Protein AF-A0A1W9P5F6-F1 (afdb_monomer)

Secondary structure (DSSP, 8-state):
------------PBPPPHHHHHHHHHT--HHHHHHHHHHHH-SSSSEEHHHHHHHHHHHHHH-GGG---SPP-HHHHHHHHHHHHHHHHTTTBPPSEEEEEETTTTEEEEEE-HHHHHHHHHHHHHTT---GGG--

Radius of gyration: 15.66 Å; Cα contacts (8 Å, |Δi|>4): 141; chains: 1; bounding box: 56×32×33 Å

Sequence (136 aa):
MKKRRKKVAEGEEEPWTKVELLSYLKDAIPYQRILLAALAQVGKEPATSKQVIFLMNEIAKRRPSEGIDKKITGRQIAGARGGLKLRRKQLNKEDIIESSWSSNERDYIYKIKDDYKQIVIDWVKGEKLWIKEEIG

Mean predicted aligned error: 5.56 Å

pLDDT: mean 91.36, std 14.66, range [37.72, 98.56]

Structure (mmCIF, N/CA/C/O backbone):
data_AF-A0A1W9P5F6-F1
#
_entry.id   AF-A0A1W9P5F6-F1
#
loop_
_atom_site.group_PDB
_atom_site.id
_atom_site.type_symbol
_atom_site.label_atom_id
_atom_site.label_alt_id
_atom_site.label_comp_id
_atom_site.label_asym_id
_atom_site.label_entity_id
_atom_site.label_seq_id
_atom_site.pdbx_PDB_ins_code
_atom_site.Cartn_x
_atom_site.Cartn_y
_atom_site.Cartn_z
_atom_site.occupancy
_atom_site.B_iso_or_equiv
_atom_site.auth_seq_id
_atom_site.auth_comp_id
_atom_site.auth_asym_id
_atom_site.auth_atom_id
_atom_site.pdbx_PDB_model_num
ATOM 1 N N . MET A 1 1 ? 37.517 -6.277 10.331 1.00 37.72 1 MET A N 1
ATOM 2 C CA . MET A 1 1 ? 37.133 -6.866 9.027 1.00 37.72 1 MET A CA 1
ATOM 3 C C . MET A 1 1 ? 35.798 -6.255 8.575 1.00 37.72 1 MET A C 1
ATOM 5 O O . MET A 1 1 ? 34.751 -6.632 9.082 1.00 37.72 1 MET A O 1
ATOM 9 N N . LYS A 1 2 ? 35.815 -5.222 7.718 1.00 38.62 2 LYS A N 1
ATOM 10 C CA . LYS A 1 2 ? 34.593 -4.546 7.233 1.00 38.62 2 LYS A CA 1
ATOM 11 C C . LYS A 1 2 ? 34.005 -5.360 6.072 1.00 38.62 2 LYS A C 1
ATOM 13 O O . LYS A 1 2 ? 34.621 -5.425 5.012 1.00 38.62 2 LYS A O 1
ATOM 18 N N . LYS A 1 3 ? 32.828 -5.977 6.248 1.00 42.84 3 LYS A N 1
ATOM 19 C CA . LYS A 1 3 ? 32.069 -6.589 5.139 1.00 42.84 3 LYS A CA 1
ATOM 20 C C . LYS A 1 3 ? 31.654 -5.482 4.160 1.00 42.84 3 LYS A C 1
ATOM 22 O O . LYS A 1 3 ? 30.666 -4.787 4.384 1.00 42.84 3 LYS A O 1
ATOM 27 N N . ARG A 1 4 ? 32.415 -5.312 3.074 1.00 43.84 4 ARG A N 1
ATOM 28 C CA . ARG A 1 4 ? 31.975 -4.569 1.887 1.00 43.84 4 ARG A CA 1
ATOM 29 C C . ARG A 1 4 ? 30.747 -5.289 1.328 1.00 43.84 4 ARG A C 1
ATOM 31 O O . ARG A 1 4 ? 30.864 -6.388 0.793 1.00 43.84 4 ARG A O 1
ATOM 38 N N . ARG A 1 5 ? 29.563 -4.687 1.472 1.00 41.69 5 ARG A N 1
ATOM 39 C CA . ARG A 1 5 ? 28.388 -5.079 0.687 1.00 41.69 5 ARG A CA 1
ATOM 40 C C . ARG A 1 5 ? 28.738 -4.825 -0.780 1.00 41.69 5 ARG A C 1
ATOM 42 O O . ARG A 1 5 ? 28.952 -3.676 -1.157 1.00 41.69 5 ARG A O 1
ATOM 49 N N . LYS A 1 6 ? 28.845 -5.888 -1.584 1.00 40.66 6 LYS A N 1
ATOM 50 C CA . LYS A 1 6 ? 28.846 -5.775 -3.047 1.00 40.66 6 LYS A CA 1
ATOM 51 C C . LYS A 1 6 ? 27.566 -5.024 -3.427 1.00 40.66 6 LYS A C 1
ATOM 53 O O . LYS A 1 6 ? 26.476 -5.536 -3.188 1.00 40.66 6 LYS A O 1
ATOM 58 N N . LYS A 1 7 ? 27.701 -3.808 -3.968 1.00 42.62 7 LYS A N 1
ATOM 59 C CA . LYS A 1 7 ? 26.664 -3.225 -4.823 1.00 42.62 7 LYS A CA 1
ATOM 60 C C . LYS A 1 7 ? 26.552 -4.183 -6.004 1.00 42.62 7 LYS A C 1
ATOM 62 O O . LYS A 1 7 ? 27.468 -4.255 -6.818 1.00 42.62 7 LYS A O 1
ATOM 67 N N . VAL A 1 8 ? 25.501 -4.996 -6.018 1.00 46.78 8 VAL A N 1
ATOM 68 C CA . VAL A 1 8 ? 25.052 -5.624 -7.259 1.00 46.78 8 VAL A CA 1
ATOM 69 C C . VAL A 1 8 ? 24.702 -4.449 -8.163 1.00 46.78 8 VAL A C 1
ATOM 71 O O . VAL A 1 8 ? 23.997 -3.547 -7.714 1.00 46.78 8 VAL A O 1
ATOM 74 N N . ALA A 1 9 ? 25.302 -4.391 -9.349 1.00 43.44 9 ALA A N 1
ATOM 75 C CA . ALA A 1 9 ? 24.927 -3.409 -10.351 1.00 43.44 9 ALA A CA 1
ATOM 76 C C . ALA A 1 9 ? 23.429 -3.604 -10.619 1.00 43.44 9 ALA A C 1
ATOM 78 O O . ALA A 1 9 ? 23.028 -4.654 -11.115 1.00 43.44 9 ALA A O 1
ATOM 79 N N . GLU A 1 10 ? 22.613 -2.656 -10.159 1.00 51.50 10 GLU A N 1
ATOM 80 C CA . GLU A 1 10 ? 21.198 -2.584 -10.501 1.00 51.50 10 GLU A CA 1
ATOM 81 C C . GLU A 1 10 ? 21.167 -2.313 -12.007 1.00 51.50 10 GLU A C 1
ATOM 83 O O . GLU A 1 10 ? 21.487 -1.210 -12.444 1.00 51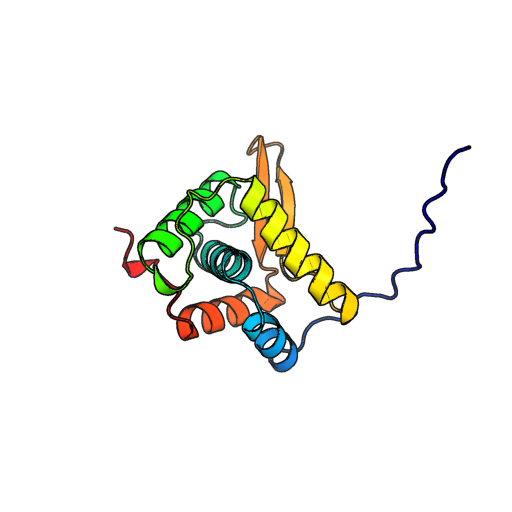.50 10 GLU A O 1
ATOM 88 N N . GLY A 1 11 ? 20.873 -3.344 -12.806 1.00 58.00 11 GLY A N 1
ATOM 89 C CA . GLY A 1 11 ? 20.261 -3.093 -14.106 1.00 58.00 11 GLY A CA 1
ATOM 90 C C . GLY A 1 11 ? 19.013 -2.249 -13.864 1.00 58.00 11 GLY A C 1
ATOM 91 O O . GLY A 1 11 ? 18.385 -2.393 -12.811 1.00 58.00 11 GLY A O 1
ATOM 92 N N . GLU A 1 12 ? 18.712 -1.322 -14.770 1.00 78.31 12 GLU A N 1
ATOM 93 C CA . GLU A 1 12 ? 17.538 -0.459 -14.646 1.00 78.31 12 GLU A CA 1
ATOM 94 C C . GLU A 1 12 ? 16.306 -1.343 -14.397 1.00 78.31 12 GLU A C 1
ATOM 96 O O . GLU A 1 12 ? 15.993 -2.222 -15.200 1.00 78.31 12 GLU A O 1
ATOM 101 N N . GLU A 1 13 ? 15.689 -1.200 -13.216 1.00 88.88 13 GLU A N 1
ATOM 102 C CA . GLU A 1 13 ? 14.490 -1.962 -12.862 1.00 88.88 13 GLU A CA 1
ATOM 103 C C . GLU A 1 13 ? 13.417 -1.661 -13.918 1.00 88.88 13 GLU A C 1
ATOM 105 O O . GLU A 1 13 ? 13.178 -0.499 -14.246 1.00 88.88 13 GLU A O 1
ATOM 110 N N . GLU A 1 14 ? 12.770 -2.689 -14.460 1.00 94.38 14 GLU A N 1
ATOM 111 C CA . GLU A 1 14 ? 11.822 -2.493 -15.554 1.00 94.38 14 GLU A CA 1
ATOM 112 C C . GLU A 1 14 ? 10.475 -1.955 -15.046 1.00 94.38 14 GLU A C 1
ATOM 114 O O . GLU A 1 14 ? 9.998 -2.381 -13.980 1.00 94.38 14 GLU A O 1
ATOM 119 N N . PRO A 1 15 ? 9.805 -1.078 -15.818 1.00 96.75 15 PRO A N 1
ATOM 120 C CA . PRO A 1 15 ? 8.445 -0.665 -15.516 1.00 96.75 15 PRO A CA 1
ATOM 121 C C . PRO A 1 15 ? 7.472 -1.842 -15.645 1.00 96.75 15 PRO A C 1
ATOM 123 O O . PRO A 1 15 ? 7.712 -2.842 -16.336 1.00 96.75 15 PRO A O 1
ATOM 126 N N . TRP A 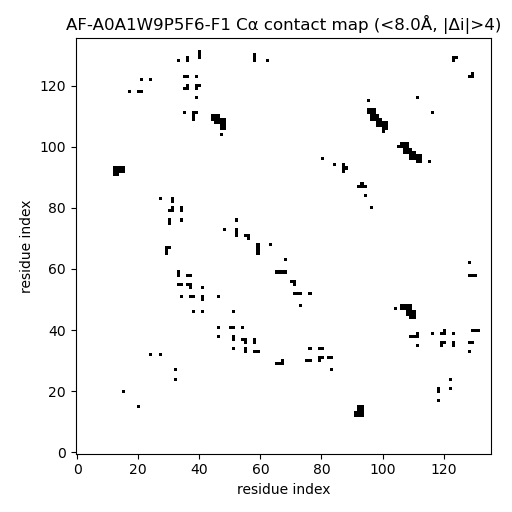1 16 ? 6.336 -1.715 -14.969 1.00 97.88 16 TRP A N 1
ATOM 127 C CA . TRP A 1 16 ? 5.266 -2.694 -15.058 1.00 97.88 16 TRP A CA 1
ATOM 128 C C . TRP A 1 16 ? 4.358 -2.408 -16.248 1.00 97.88 16 TRP A C 1
ATOM 130 O O . TRP A 1 16 ? 3.837 -1.303 -16.396 1.00 97.88 16 TRP A O 1
ATOM 140 N N . THR A 1 17 ? 4.041 -3.436 -17.032 1.00 97.81 17 THR A N 1
ATOM 141 C CA . THR A 1 17 ? 2.820 -3.402 -17.842 1.00 97.81 17 THR A CA 1
ATOM 142 C C . THR A 1 17 ? 1.591 -3.592 -16.948 1.00 97.81 17 THR A C 1
ATOM 144 O O . THR A 1 17 ? 1.662 -4.164 -15.856 1.00 97.81 17 THR A O 1
ATOM 147 N N . LYS A 1 18 ? 0.413 -3.175 -17.431 1.00 97.69 18 LYS A N 1
ATOM 148 C CA . LYS A 1 18 ? -0.851 -3.369 -16.701 1.00 97.69 18 LYS A CA 1
ATOM 149 C C . LYS A 1 18 ? -1.114 -4.840 -16.358 1.00 97.69 18 LYS A C 1
ATOM 151 O O . LYS A 1 18 ? -1.568 -5.132 -15.256 1.00 97.69 18 LYS A O 1
ATOM 156 N N . VAL A 1 19 ? -0.833 -5.757 -17.285 1.00 97.94 19 VAL A N 1
ATOM 157 C CA . VAL A 1 19 ? -1.081 -7.197 -17.101 1.00 97.94 19 VAL A CA 1
ATOM 158 C C . VAL A 1 19 ? -0.153 -7.781 -16.036 1.00 97.94 19 VAL A C 1
ATOM 160 O O . VAL A 1 19 ? -0.625 -8.464 -15.128 1.00 97.94 19 VAL A O 1
ATOM 163 N N . GLU A 1 20 ? 1.143 -7.467 -16.099 1.00 98.00 20 GLU A N 1
ATOM 164 C CA . GLU A 1 20 ? 2.115 -7.918 -15.097 1.00 98.00 20 GLU A CA 1
ATOM 165 C C . GLU A 1 20 ? 1.781 -7.367 -13.710 1.00 98.00 20 GLU A C 1
ATOM 167 O O . GLU A 1 20 ? 1.802 -8.117 -12.733 1.00 98.00 20 GLU A O 1
ATOM 172 N N . LEU A 1 21 ? 1.426 -6.079 -13.621 1.00 98.31 21 LEU A N 1
ATOM 173 C CA . LEU A 1 21 ? 1.077 -5.455 -12.349 1.00 98.31 21 LEU A CA 1
ATOM 174 C C . LEU A 1 21 ? -0.154 -6.118 -11.729 1.00 98.31 21 LEU A C 1
ATOM 176 O O . LEU A 1 21 ? -0.129 -6.469 -10.554 1.00 98.31 21 LEU A O 1
ATOM 180 N N . LEU A 1 22 ? -1.215 -6.344 -12.507 1.00 98.25 22 LEU A N 1
ATOM 181 C CA . LEU A 1 22 ? -2.414 -7.023 -12.008 1.00 98.25 22 LEU A CA 1
ATOM 182 C C . LEU A 1 22 ? -2.109 -8.447 -11.527 1.00 98.25 22 LEU A C 1
ATOM 184 O O . LEU A 1 22 ? -2.584 -8.842 -10.461 1.00 98.25 22 LEU A O 1
ATOM 188 N N . SER A 1 23 ? -1.278 -9.195 -12.262 1.00 97.38 23 SER A N 1
ATOM 189 C CA . SER A 1 23 ? -0.828 -10.521 -11.824 1.00 97.38 23 SER A CA 1
ATOM 190 C C . SER A 1 23 ? -0.059 -10.442 -10.503 1.00 97.38 23 SER A C 1
ATOM 192 O O . SER A 1 23 ? -0.312 -11.217 -9.587 1.00 97.38 23 SER A O 1
ATOM 194 N N . TYR A 1 24 ? 0.841 -9.470 -10.368 1.00 97.81 24 TYR A N 1
ATOM 195 C CA . TYR A 1 24 ? 1.627 -9.263 -9.156 1.00 97.81 24 TYR A CA 1
ATOM 196 C C . TYR A 1 24 ? 0.778 -8.862 -7.936 1.00 97.81 24 TYR A C 1
ATOM 198 O O . TYR A 1 24 ? 1.045 -9.313 -6.815 1.00 97.81 24 TYR A O 1
ATOM 206 N N . LEU A 1 25 ? -0.247 -8.030 -8.142 1.00 98.00 25 LEU A N 1
ATOM 207 C CA . LEU A 1 25 ? -1.173 -7.589 -7.096 1.00 98.00 25 LEU A CA 1
ATOM 208 C C . LEU A 1 25 ? -2.066 -8.733 -6.596 1.00 98.00 25 LEU A C 1
ATOM 210 O O . LEU A 1 25 ? -2.322 -8.816 -5.396 1.00 98.00 25 LEU A O 1
ATOM 214 N N . LYS A 1 26 ? -2.480 -9.649 -7.482 1.00 96.31 26 LYS A N 1
ATOM 215 C CA . LYS A 1 26 ? -3.289 -10.828 -7.126 1.00 96.31 26 LYS A CA 1
ATOM 216 C C . LYS A 1 26 ? -2.627 -11.699 -6.052 1.00 96.31 26 LYS A C 1
ATOM 218 O O . LYS A 1 26 ? -3.306 -12.192 -5.158 1.00 96.31 26 LYS A O 1
ATOM 223 N N . ASP A 1 27 ? -1.305 -11.817 -6.103 1.00 95.50 27 ASP A N 1
ATOM 224 C CA . ASP A 1 27 ? -0.511 -12.621 -5.166 1.00 95.50 27 ASP A CA 1
ATOM 225 C C . ASP A 1 27 ? -0.118 -11.854 -3.883 1.00 95.50 27 ASP A C 1
ATOM 227 O O . ASP A 1 27 ? 0.729 -12.299 -3.102 1.00 95.50 27 ASP A O 1
ATOM 231 N N . ALA A 1 28 ? -0.671 -10.656 -3.660 1.00 97.12 28 ALA A N 1
ATOM 232 C CA . ALA A 1 28 ? -0.431 -9.896 -2.439 1.00 97.12 28 ALA A CA 1
ATOM 233 C C . ALA A 1 28 ? -1.061 -10.584 -1.217 1.00 97.12 28 ALA A C 1
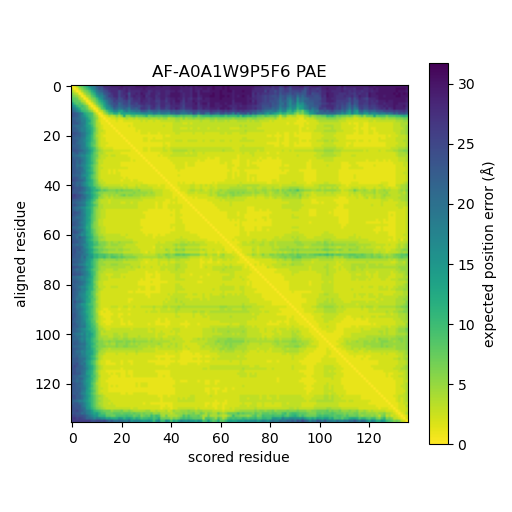ATOM 235 O O . ALA A 1 28 ? -2.226 -10.967 -1.22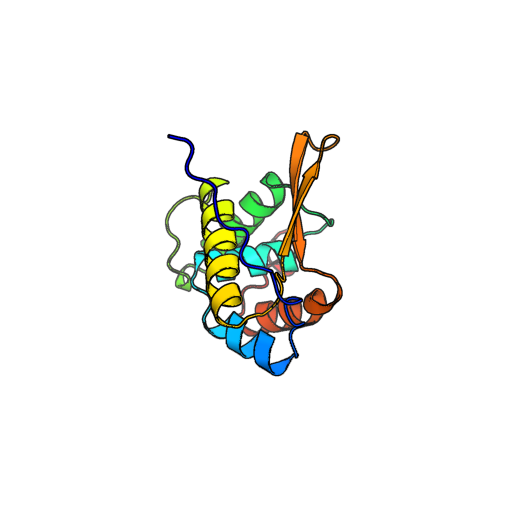5 1.00 97.12 28 ALA A O 1
ATOM 236 N N . ILE A 1 29 ? -0.298 -10.688 -0.125 1.00 96.25 29 ILE A N 1
ATOM 237 C CA . ILE A 1 29 ? -0.792 -11.219 1.159 1.00 96.25 29 ILE A CA 1
ATOM 238 C C . ILE A 1 29 ? -1.612 -10.155 1.918 1.00 96.25 29 ILE A C 1
ATOM 240 O O . ILE A 1 29 ? -1.447 -8.966 1.629 1.00 96.25 29 ILE A O 1
ATOM 244 N N . PRO A 1 30 ? -2.415 -10.508 2.941 1.00 97.44 30 PRO A N 1
ATOM 245 C CA . PRO A 1 30 ? -3.376 -9.583 3.554 1.00 97.44 30 PRO A CA 1
ATOM 246 C C . PRO A 1 30 ? -2.829 -8.210 3.961 1.00 97.44 30 PRO A C 1
ATOM 248 O O . PRO A 1 30 ? -3.360 -7.174 3.571 1.00 97.44 30 PRO A O 1
ATOM 251 N N . TYR A 1 31 ? -1.695 -8.154 4.669 1.00 97.50 31 TYR A N 1
ATOM 252 C CA . TYR A 1 31 ? -1.107 -6.865 5.062 1.00 97.50 31 TYR A CA 1
ATOM 253 C C . TYR A 1 31 ? -0.653 -6.014 3.864 1.00 97.50 31 TYR A C 1
ATOM 255 O O . TYR A 1 31 ? -0.669 -4.788 3.947 1.00 97.50 31 TYR A O 1
ATOM 263 N N . GLN A 1 32 ? -0.255 -6.644 2.753 1.00 98.19 32 GLN A N 1
ATOM 264 C CA . GLN A 1 32 ? 0.099 -5.952 1.510 1.00 98.19 32 GLN A CA 1
ATOM 265 C C . GLN A 1 32 ? -1.152 -5.431 0.805 1.00 98.19 32 GLN A C 1
ATOM 267 O O . GLN A 1 32 ? -1.173 -4.271 0.401 1.00 98.19 32 GLN A O 1
ATOM 272 N N . ARG A 1 33 ? -2.201 -6.259 0.721 1.00 98.31 33 ARG A N 1
ATOM 273 C CA . ARG A 1 33 ? -3.503 -5.894 0.146 1.00 98.31 33 ARG A CA 1
ATOM 274 C C . ARG A 1 33 ? -4.100 -4.687 0.865 1.00 98.31 33 ARG A C 1
ATOM 276 O O . ARG A 1 33 ? -4.416 -3.687 0.227 1.00 98.31 33 ARG A O 1
ATOM 283 N N . ILE A 1 34 ? -4.145 -4.731 2.197 1.00 97.94 34 ILE A N 1
ATOM 284 C CA . ILE A 1 34 ? -4.659 -3.632 3.020 1.00 97.94 34 ILE A CA 1
ATOM 285 C C . ILE A 1 34 ? -3.786 -2.371 2.910 1.00 97.94 34 ILE A C 1
ATOM 287 O O . ILE A 1 34 ? -4.327 -1.268 2.872 1.00 97.94 34 ILE A O 1
ATOM 291 N N . LEU A 1 35 ? -2.455 -2.495 2.822 1.00 98.44 35 LEU A N 1
ATOM 292 C CA . LEU A 1 35 ? -1.576 -1.337 2.601 1.00 98.44 35 LEU A CA 1
ATOM 293 C C . LEU A 1 35 ? -1.873 -0.662 1.253 1.00 98.44 35 LEU A C 1
ATOM 295 O O . LEU A 1 35 ? -2.017 0.558 1.197 1.00 98.44 35 LEU A O 1
ATOM 299 N N . LEU A 1 36 ? -1.976 -1.448 0.179 1.00 98.44 36 LEU A N 1
ATOM 300 C CA . LEU A 1 36 ? -2.286 -0.952 -1.164 1.00 98.44 36 LEU A CA 1
ATOM 301 C C . LEU A 1 36 ? -3.670 -0.297 -1.205 1.00 98.44 36 LEU A C 1
ATOM 303 O O . LEU A 1 36 ? -3.804 0.804 -1.732 1.00 98.44 36 LEU A O 1
ATOM 307 N N . ALA A 1 37 ? -4.671 -0.921 -0.581 1.00 98.12 37 ALA A N 1
ATOM 308 C CA . ALA A 1 37 ? -6.013 -0.365 -0.453 1.00 98.12 37 ALA A CA 1
ATOM 309 C C . ALA A 1 37 ? -6.028 0.952 0.330 1.00 98.12 37 ALA A C 1
ATOM 311 O O . ALA A 1 37 ? -6.621 1.926 -0.130 1.00 98.12 37 ALA A O 1
ATOM 312 N N . ALA A 1 38 ? -5.313 1.027 1.457 1.00 98.00 38 ALA A N 1
ATOM 313 C CA . ALA A 1 38 ? -5.183 2.258 2.228 1.00 98.00 38 ALA A CA 1
ATOM 314 C C . ALA A 1 38 ? -4.578 3.382 1.375 1.00 98.00 38 ALA A C 1
ATOM 316 O O . ALA A 1 38 ? -5.176 4.449 1.267 1.00 98.00 38 ALA A O 1
ATOM 317 N N . LEU A 1 39 ? -3.446 3.133 0.709 1.00 98.19 39 LEU A N 1
ATOM 318 C CA . LEU A 1 39 ? -2.789 4.120 -0.155 1.00 98.19 39 LEU A CA 1
ATOM 319 C C . LEU A 1 39 ? -3.611 4.480 -1.399 1.00 98.19 39 LEU A C 1
ATOM 321 O O . LEU A 1 39 ? -3.486 5.588 -1.911 1.00 98.19 39 LEU A O 1
ATOM 325 N N . ALA A 1 40 ? -4.459 3.587 -1.909 1.00 97.62 40 ALA A N 1
ATOM 326 C CA . ALA A 1 40 ? -5.319 3.880 -3.053 1.00 97.62 40 ALA A CA 1
ATOM 327 C C . ALA A 1 40 ? -6.382 4.940 -2.727 1.00 97.62 40 ALA A C 1
ATOM 329 O O . ALA A 1 40 ? -6.728 5.735 -3.600 1.00 97.62 40 ALA A O 1
ATOM 330 N N . GLN A 1 41 ? -6.850 4.988 -1.476 1.00 95.81 41 GLN A N 1
ATOM 331 C CA . GLN A 1 41 ? -8.032 5.761 -1.081 1.00 95.81 41 GLN A CA 1
ATOM 332 C C . GLN A 1 41 ? -7.757 6.948 -0.136 1.00 95.81 41 GLN A C 1
ATOM 334 O O . GLN A 1 41 ? -8.708 7.590 0.316 1.00 95.81 41 GLN A O 1
ATOM 339 N N . VAL A 1 42 ? -6.490 7.265 0.167 1.00 94.44 42 VAL A N 1
ATOM 340 C CA . VAL A 1 42 ? -6.128 8.450 0.974 1.00 94.44 42 VAL A CA 1
ATOM 341 C C . VAL A 1 42 ? -6.711 9.736 0.382 1.00 94.44 42 VAL A C 1
ATOM 343 O O . VAL A 1 42 ? -6.763 9.921 -0.832 1.00 94.44 42 VAL A O 1
ATOM 346 N N . GLY A 1 43 ? -7.164 10.643 1.252 1.00 88.56 43 GLY A N 1
ATOM 347 C CA . GLY A 1 43 ? -7.735 11.927 0.829 1.00 88.56 43 GLY A CA 1
ATOM 348 C C . GLY A 1 43 ? -6.696 12.943 0.346 1.00 88.56 43 GLY A C 1
ATOM 349 O O . GLY A 1 43 ? -7.030 13.823 -0.439 1.00 88.56 43 GLY A O 1
ATOM 350 N N . LYS A 1 44 ? -5.445 12.816 0.802 1.00 91.94 44 LYS A N 1
ATOM 351 C CA . LYS A 1 44 ? -4.318 13.678 0.433 1.00 91.94 44 LYS A CA 1
ATOM 352 C C . LYS A 1 44 ? -3.084 12.817 0.207 1.00 91.94 44 LYS A C 1
ATOM 354 O O . LYS A 1 44 ? -2.783 11.951 1.028 1.00 91.94 44 LYS A O 1
ATOM 359 N N . GLU A 1 45 ? -2.368 13.104 -0.872 1.00 94.00 45 GLU A N 1
ATOM 360 C CA . GLU A 1 45 ? -1.084 12.488 -1.180 1.00 94.00 45 GLU A CA 1
ATOM 361 C C . GLU A 1 45 ? 0.060 13.509 -1.108 1.00 94.00 45 GLU A C 1
ATOM 363 O O . GLU A 1 45 ? -0.150 14.684 -1.418 1.00 94.00 45 GLU A O 1
ATOM 368 N N . PRO A 1 46 ? 1.273 13.076 -0.726 1.00 96.50 46 PRO A N 1
ATOM 369 C CA . PRO A 1 46 ? 1.586 11.767 -0.151 1.00 96.50 46 PRO A CA 1
ATOM 370 C C . PRO A 1 46 ? 1.012 11.636 1.275 1.00 96.50 46 PRO A C 1
ATOM 372 O O . PRO A 1 46 ? 0.828 12.627 1.980 1.00 96.50 46 PRO A O 1
ATOM 375 N N . ALA A 1 47 ? 0.691 10.415 1.695 1.00 97.31 47 ALA A N 1
ATOM 376 C CA . ALA A 1 47 ? 0.032 10.143 2.970 1.00 97.31 47 ALA A CA 1
ATOM 377 C C . ALA A 1 47 ? 1.036 9.877 4.094 1.00 97.31 47 ALA A C 1
ATOM 379 O O . ALA A 1 47 ? 1.991 9.129 3.912 1.00 97.31 47 ALA A O 1
ATOM 380 N N . THR A 1 48 ? 0.792 10.435 5.276 1.00 97.44 48 THR A N 1
ATOM 381 C CA . THR A 1 48 ? 1.580 10.163 6.493 1.00 97.44 48 THR A CA 1
ATOM 382 C C . THR A 1 48 ? 1.374 8.735 7.004 1.00 97.44 48 THR A C 1
ATOM 384 O O . THR A 1 48 ? 0.321 8.131 6.768 1.00 97.44 48 THR A O 1
ATOM 387 N N . SER A 1 49 ? 2.316 8.207 7.797 1.00 95.88 49 SER A N 1
ATOM 388 C CA . SER A 1 49 ? 2.145 6.909 8.470 1.00 95.88 49 SER A CA 1
ATOM 389 C C . SER A 1 49 ? 0.845 6.865 9.274 1.00 95.88 49 SER A C 1
ATOM 391 O O . SER A 1 49 ? 0.159 5.848 9.270 1.00 95.88 49 SER A O 1
ATOM 393 N N . LYS A 1 50 ? 0.467 7.968 9.934 1.00 95.75 50 LYS A N 1
ATOM 394 C CA . LYS A 1 50 ? -0.782 8.060 10.712 1.00 95.75 50 LYS A CA 1
ATOM 395 C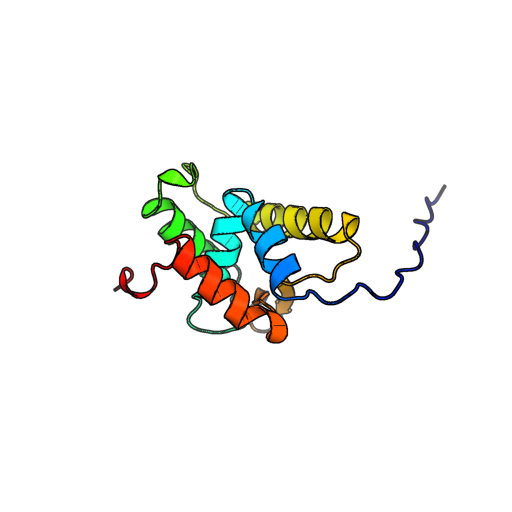 C . LYS A 1 50 ? -2.029 7.835 9.853 1.00 95.75 50 LYS A C 1
ATOM 397 O O . LYS A 1 50 ? -2.885 7.041 10.237 1.00 95.75 50 LYS A O 1
ATOM 402 N N . GLN A 1 51 ? -2.120 8.494 8.697 1.00 96.69 51 GLN A N 1
ATOM 403 C CA . GLN A 1 51 ? -3.248 8.330 7.770 1.00 96.69 51 GLN A CA 1
ATOM 404 C C . GLN A 1 51 ? -3.311 6.906 7.213 1.00 96.69 51 GLN A C 1
ATOM 406 O O . GLN A 1 51 ? -4.387 6.312 7.161 1.00 96.69 51 GLN A O 1
ATOM 411 N N . VAL A 1 52 ? -2.156 6.339 6.851 1.00 97.69 52 VAL A N 1
ATOM 412 C CA . VAL A 1 52 ? -2.073 4.958 6.361 1.00 97.69 52 VAL A CA 1
ATOM 413 C C . VAL A 1 52 ? -2.514 3.978 7.451 1.00 97.69 52 VAL A C 1
ATOM 415 O O . VAL A 1 52 ? -3.378 3.148 7.195 1.00 97.69 52 VAL A O 1
ATOM 418 N N . ILE A 1 53 ? -2.004 4.104 8.682 1.00 97.50 53 ILE A N 1
ATOM 419 C CA . ILE A 1 53 ? -2.399 3.257 9.822 1.00 97.50 53 ILE A CA 1
ATOM 420 C C . ILE A 1 53 ? -3.907 3.335 10.067 1.00 97.50 53 ILE A C 1
ATOM 422 O O . ILE A 1 53 ? -4.538 2.296 10.260 1.00 97.50 53 ILE A O 1
ATOM 426 N N . PHE A 1 54 ? -4.478 4.542 10.079 1.00 96.44 54 PHE A N 1
ATOM 427 C CA . PHE A 1 54 ? -5.914 4.734 10.269 1.00 96.44 54 PHE A CA 1
ATOM 428 C C . PHE A 1 54 ? -6.711 3.953 9.219 1.00 96.44 54 PHE A C 1
ATOM 430 O O . PHE A 1 54 ? -7.489 3.071 9.575 1.00 96.44 54 PHE A O 1
ATOM 437 N N . LEU A 1 55 ? -6.440 4.188 7.932 1.00 97.25 55 LEU A N 1
ATOM 438 C CA . LEU A 1 55 ? -7.165 3.523 6.849 1.00 97.25 55 LEU A CA 1
ATOM 439 C C . LEU A 1 55 ? -6.952 2.010 6.840 1.00 97.25 55 LEU A C 1
ATOM 441 O O . LEU A 1 55 ? -7.912 1.273 6.646 1.00 97.25 55 LEU A O 1
ATOM 445 N N . MET A 1 56 ? -5.731 1.529 7.089 1.00 97.88 56 MET A N 1
ATOM 446 C CA . MET A 1 56 ? -5.467 0.092 7.160 1.00 97.88 56 MET A CA 1
ATOM 447 C C . MET A 1 56 ? -6.314 -0.584 8.251 1.00 97.88 56 MET A C 1
ATOM 449 O O . MET A 1 56 ? -6.866 -1.657 8.016 1.00 97.88 56 MET A O 1
ATOM 453 N N . ASN A 1 57 ? -6.447 0.036 9.431 1.00 97.75 57 ASN A N 1
ATOM 454 C CA . ASN A 1 57 ? -7.293 -0.501 10.503 1.00 97.75 57 ASN A CA 1
ATOM 455 C C . ASN A 1 57 ? -8.789 -0.430 10.147 1.00 97.75 57 ASN A C 1
ATOM 457 O O . ASN A 1 57 ? -9.511 -1.392 10.404 1.00 97.75 57 ASN A O 1
ATOM 461 N N . GLU A 1 58 ? -9.254 0.657 9.524 1.00 97.38 58 GLU A N 1
ATOM 462 C CA . GLU A 1 58 ? -10.658 0.786 9.104 1.00 97.38 58 GLU A CA 1
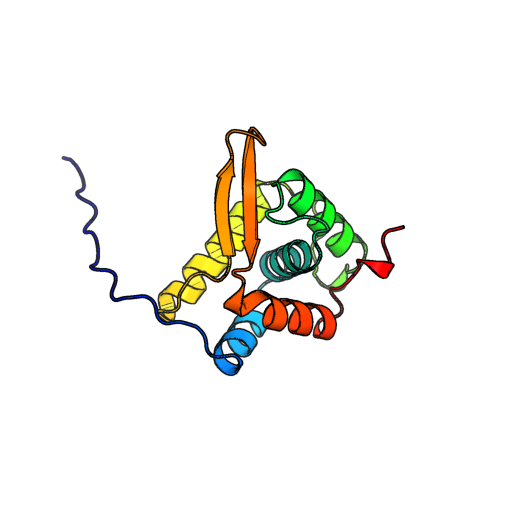ATOM 463 C C . GLU A 1 58 ? -11.044 -0.243 8.029 1.00 97.38 58 GLU A C 1
ATOM 465 O O . GLU A 1 58 ? -12.151 -0.789 8.083 1.00 97.38 58 GLU A O 1
ATOM 470 N N . ILE A 1 59 ? -10.130 -0.548 7.097 1.00 97.19 59 ILE A N 1
ATOM 471 C CA . ILE A 1 59 ? -10.295 -1.619 6.102 1.00 97.19 59 ILE A CA 1
ATOM 472 C C . ILE A 1 59 ? -10.336 -2.974 6.802 1.00 97.19 59 ILE A C 1
ATOM 474 O O . ILE A 1 59 ? -11.290 -3.719 6.599 1.00 97.19 59 ILE A O 1
ATOM 478 N N . ALA A 1 60 ? -9.355 -3.285 7.657 1.00 96.94 60 ALA A N 1
ATOM 479 C CA . ALA A 1 60 ? -9.295 -4.569 8.361 1.00 96.94 60 ALA A CA 1
ATOM 480 C C . ALA A 1 60 ? -10.570 -4.838 9.179 1.00 96.94 60 ALA A C 1
ATOM 482 O O . ALA A 1 60 ? -11.130 -5.930 9.120 1.00 96.94 60 ALA A O 1
ATOM 483 N N . LYS A 1 61 ? -11.090 -3.811 9.866 1.00 95.94 61 LYS A N 1
ATOM 484 C CA . LYS A 1 61 ? -12.343 -3.882 10.631 1.00 95.94 61 LYS A CA 1
ATOM 485 C C . LYS A 1 61 ? -13.555 -4.222 9.757 1.00 95.94 61 LYS A C 1
ATOM 487 O O . LYS A 1 61 ? -14.423 -4.977 10.184 1.00 95.94 61 LYS A O 1
ATOM 492 N N . ARG A 1 62 ? -13.639 -3.648 8.555 1.00 95.81 62 ARG A N 1
ATOM 493 C CA . ARG A 1 62 ? -14.773 -3.831 7.630 1.00 95.81 62 ARG A CA 1
ATOM 494 C C . ARG A 1 62 ? -14.626 -5.043 6.718 1.00 95.81 62 ARG A C 1
ATOM 496 O O . ARG A 1 62 ? -15.611 -5.460 6.115 1.00 95.81 62 ARG A O 1
ATOM 503 N N . ARG A 1 63 ? -13.414 -5.585 6.590 1.00 96.19 63 ARG A N 1
ATOM 504 C CA . ARG A 1 63 ? -13.066 -6.720 5.726 1.00 96.19 63 ARG A CA 1
ATOM 505 C C . ARG A 1 63 ? -12.413 -7.834 6.554 1.00 96.19 63 ARG A C 1
ATOM 507 O O . ARG A 1 63 ? -11.247 -8.157 6.335 1.00 96.19 63 ARG A O 1
ATOM 514 N N . PRO A 1 64 ? -13.159 -8.463 7.486 1.00 94.31 64 PRO A N 1
ATOM 515 C CA . PRO A 1 64 ? -12.623 -9.528 8.339 1.00 94.31 64 PRO A CA 1
ATOM 516 C C . PRO A 1 64 ? -12.130 -10.749 7.544 1.00 94.31 64 PRO A C 1
ATOM 518 O O . PRO A 1 64 ? -11.294 -11.500 8.038 1.00 94.31 64 PRO A O 1
ATOM 521 N N . SER A 1 65 ? -12.584 -10.925 6.297 1.00 93.81 65 SER A N 1
ATOM 522 C CA . SER A 1 65 ? -12.100 -11.957 5.368 1.00 93.81 65 SER A CA 1
ATOM 523 C C . SER A 1 65 ? -10.613 -11.839 5.021 1.00 93.81 65 SER A C 1
ATOM 525 O O . SER A 1 65 ? -10.021 -12.822 4.591 1.00 93.81 65 SER A O 1
ATOM 527 N N . GLU A 1 66 ? -9.990 -10.672 5.222 1.00 94.81 66 GLU A N 1
ATOM 528 C CA . GLU A 1 66 ? -8.536 -10.509 5.085 1.00 94.81 66 GLU A CA 1
ATOM 529 C C . GLU A 1 66 ? -7.764 -11.172 6.247 1.00 94.81 66 GLU A C 1
ATOM 531 O O . GLU A 1 66 ? -6.546 -11.309 6.184 1.00 94.81 66 GLU A O 1
ATOM 536 N N . GLY A 1 67 ? -8.440 -11.601 7.319 1.00 93.94 67 GLY A N 1
ATOM 537 C CA . GLY A 1 67 ? -7.814 -12.357 8.409 1.00 93.94 67 GLY A CA 1
ATOM 538 C C . GLY A 1 67 ? -6.856 -11.537 9.279 1.00 93.94 67 GLY A C 1
ATOM 539 O O . GLY A 1 67 ? -5.962 -12.101 9.907 1.00 93.94 67 GLY A O 1
ATOM 540 N N . ILE A 1 68 ? -7.014 -10.209 9.314 1.00 94.38 68 ILE A N 1
ATOM 541 C CA . ILE A 1 68 ? -6.229 -9.318 10.177 1.00 94.38 68 ILE A CA 1
ATOM 542 C C . ILE A 1 68 ? -7.058 -8.955 11.410 1.00 94.38 68 ILE A C 1
ATOM 544 O O . ILE A 1 68 ? -7.937 -8.100 11.367 1.00 94.38 68 ILE A O 1
ATOM 548 N N . ASP A 1 69 ? -6.743 -9.620 12.516 1.00 89.94 69 ASP A N 1
ATOM 549 C CA . ASP A 1 69 ? -7.392 -9.489 13.825 1.00 89.94 69 ASP A CA 1
ATOM 550 C C . ASP A 1 69 ? -6.669 -8.499 14.759 1.00 89.94 69 ASP A C 1
ATOM 552 O O . ASP A 1 69 ? -7.262 -7.911 15.665 1.00 89.94 69 ASP A O 1
ATOM 556 N N . LYS A 1 70 ? -5.368 -8.294 14.538 1.00 92.06 70 LYS A N 1
ATOM 557 C CA . LYS A 1 70 ? -4.517 -7.424 15.354 1.00 92.06 70 LYS A CA 1
ATOM 558 C C . LYS A 1 70 ? -4.488 -5.996 14.832 1.00 92.06 70 LYS A C 1
ATOM 560 O O . LYS A 1 70 ? -4.328 -5.753 13.636 1.00 92.06 70 LYS A O 1
ATOM 565 N N . LYS A 1 71 ? -4.495 -5.047 15.774 1.00 94.69 71 LYS A N 1
ATOM 566 C CA . LYS A 1 71 ? -4.297 -3.621 15.496 1.00 94.69 71 LYS A CA 1
ATOM 567 C C . LYS A 1 71 ? -3.008 -3.393 14.704 1.00 94.69 71 LYS A C 1
ATOM 569 O O . LYS A 1 71 ? -1.915 -3.780 15.125 1.00 94.69 71 LYS A O 1
ATOM 574 N N . ILE A 1 72 ? -3.149 -2.724 13.568 1.00 96.19 72 ILE A N 1
ATOM 575 C CA . ILE A 1 72 ? -2.060 -2.418 12.643 1.00 96.19 72 ILE A CA 1
ATOM 576 C C . ILE A 1 72 ? -1.289 -1.207 13.173 1.00 96.19 72 ILE A C 1
ATOM 578 O O . ILE A 1 72 ? -1.882 -0.201 13.563 1.00 96.19 72 ILE A O 1
ATOM 582 N N . THR A 1 73 ? 0.040 -1.304 13.178 1.00 94.88 73 THR A N 1
ATOM 583 C CA . THR A 1 73 ? 0.971 -0.232 13.567 1.00 94.88 73 THR A CA 1
ATOM 584 C C . THR A 1 73 ? 1.968 0.051 12.439 1.00 94.88 73 THR A C 1
ATOM 586 O O . THR A 1 73 ? 2.004 -0.660 11.432 1.00 94.88 73 THR A O 1
ATOM 589 N N . GLY A 1 74 ? 2.852 1.040 12.616 1.00 92.75 74 GLY A N 1
ATOM 590 C CA . GLY A 1 74 ? 3.902 1.349 11.635 1.00 92.75 74 GLY A CA 1
ATOM 591 C C . GLY A 1 74 ? 4.821 0.163 11.302 1.00 92.75 74 GLY A C 1
ATOM 592 O O . GLY A 1 74 ? 5.325 0.066 10.185 1.00 92.75 74 GLY A O 1
ATOM 593 N N . ARG A 1 75 ? 4.983 -0.806 12.219 1.00 94.12 75 ARG A N 1
ATOM 594 C CA . ARG A 1 75 ? 5.752 -2.033 11.950 1.00 94.12 75 ARG A CA 1
ATOM 595 C C . ARG A 1 75 ? 5.131 -2.857 10.818 1.00 94.12 75 ARG A C 1
ATOM 597 O O . ARG A 1 75 ? 5.862 -3.378 9.980 1.00 94.12 75 ARG A O 1
ATOM 604 N N . GLN A 1 76 ? 3.804 -2.965 10.778 1.00 95.44 76 GLN A N 1
ATOM 605 C CA . GLN A 1 76 ? 3.101 -3.696 9.724 1.00 95.44 76 GLN A CA 1
ATOM 606 C C . GLN A 1 76 ? 3.191 -2.976 8.373 1.00 95.44 76 GLN A C 1
ATOM 608 O O . GLN A 1 76 ? 3.315 -3.655 7.360 1.00 95.44 76 GLN A O 1
ATOM 613 N N . ILE A 1 77 ? 3.234 -1.636 8.346 1.00 95.25 77 ILE A N 1
ATOM 614 C CA . ILE A 1 77 ? 3.513 -0.873 7.113 1.00 95.25 77 ILE A CA 1
ATOM 615 C C . ILE A 1 77 ? 4.890 -1.249 6.561 1.00 95.25 77 ILE A C 1
ATOM 617 O O . ILE A 1 77 ? 5.010 -1.636 5.397 1.00 95.25 77 ILE A O 1
ATOM 621 N N . ALA A 1 78 ? 5.928 -1.191 7.403 1.00 94.06 78 ALA A N 1
ATOM 622 C CA . ALA A 1 78 ? 7.289 -1.534 6.997 1.00 94.06 78 ALA A CA 1
ATOM 623 C C . ALA A 1 78 ? 7.396 -2.991 6.515 1.00 94.06 78 ALA A C 1
ATOM 625 O O . ALA A 1 78 ? 8.037 -3.255 5.497 1.00 94.06 78 ALA A O 1
ATOM 626 N N . GLY A 1 79 ? 6.734 -3.927 7.205 1.00 96.19 79 GLY A N 1
ATOM 627 C CA . GLY A 1 79 ? 6.682 -5.338 6.817 1.00 96.19 79 GLY A CA 1
ATOM 628 C C . GLY A 1 79 ? 5.971 -5.569 5.480 1.00 96.19 79 GLY A C 1
ATOM 629 O O . GLY A 1 79 ? 6.515 -6.240 4.605 1.00 96.19 79 GLY A O 1
ATOM 630 N N . ALA A 1 80 ? 4.793 -4.970 5.285 1.00 97.25 80 ALA A N 1
ATOM 631 C CA . ALA A 1 80 ? 4.027 -5.072 4.044 1.00 97.25 80 ALA A CA 1
ATOM 632 C C . ALA A 1 80 ? 4.802 -4.496 2.848 1.00 97.25 80 ALA A C 1
ATOM 634 O O . ALA A 1 80 ? 4.985 -5.182 1.840 1.00 97.25 80 ALA A O 1
ATOM 635 N N . ARG A 1 81 ? 5.345 -3.278 2.986 1.00 96.62 81 ARG A N 1
ATOM 636 C CA . ARG A 1 81 ? 6.189 -2.638 1.965 1.00 96.62 81 ARG A CA 1
ATOM 637 C C . ARG A 1 81 ? 7.450 -3.452 1.681 1.00 96.62 81 ARG A C 1
ATOM 639 O O . ARG A 1 81 ? 7.802 -3.651 0.523 1.00 96.62 81 ARG A O 1
ATOM 646 N N . GLY A 1 82 ? 8.125 -3.939 2.723 1.00 95.94 82 GLY A N 1
ATOM 647 C CA . GLY A 1 82 ? 9.315 -4.777 2.588 1.00 95.94 82 GLY A CA 1
ATOM 648 C C . GLY A 1 82 ? 9.033 -6.061 1.808 1.00 95.94 82 GLY A C 1
ATOM 649 O O . GLY A 1 82 ? 9.795 -6.407 0.909 1.00 95.94 82 GLY A O 1
ATOM 650 N N . GLY A 1 83 ? 7.908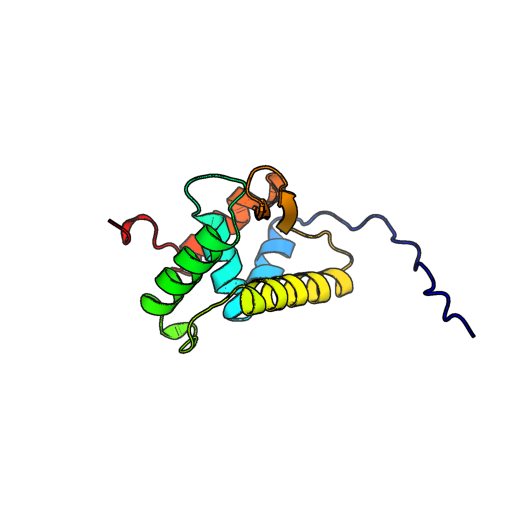 -6.721 2.091 1.00 96.25 83 GLY A N 1
ATOM 651 C CA . GLY A 1 83 ? 7.471 -7.913 1.366 1.00 96.25 83 GLY A CA 1
ATOM 652 C C . GLY A 1 83 ? 7.183 -7.643 -0.113 1.00 96.25 83 GLY A C 1
ATOM 653 O O . GLY A 1 83 ? 7.654 -8.399 -0.960 1.00 96.25 83 GLY A O 1
ATOM 654 N N . LEU A 1 84 ? 6.491 -6.543 -0.437 1.00 97.00 84 LEU A N 1
ATOM 655 C CA . LEU A 1 84 ? 6.284 -6.117 -1.828 1.00 97.00 84 LEU A CA 1
ATOM 656 C C . LEU A 1 84 ? 7.632 -5.861 -2.521 1.00 97.00 84 LEU A C 1
ATOM 658 O O . LEU A 1 84 ? 7.930 -6.434 -3.566 1.00 97.00 84 LEU A O 1
ATOM 662 N N . LYS A 1 85 ? 8.510 -5.080 -1.887 1.00 94.88 85 LYS A N 1
ATOM 663 C CA . LYS A 1 85 ? 9.834 -4.760 -2.430 1.00 94.88 85 LYS A CA 1
ATOM 664 C C . LYS A 1 85 ? 10.697 -6.002 -2.680 1.00 94.88 85 LYS A C 1
ATOM 666 O O . LYS A 1 85 ? 11.448 -6.029 -3.648 1.00 94.88 85 LYS A O 1
ATOM 671 N N . LEU A 1 86 ? 10.619 -7.026 -1.832 1.00 94.88 86 LEU A N 1
ATOM 672 C CA . LEU A 1 86 ? 11.358 -8.274 -2.038 1.00 94.88 86 LEU A CA 1
ATOM 673 C C . LEU A 1 86 ? 10.767 -9.121 -3.170 1.00 94.88 86 LEU A C 1
ATOM 675 O O . LEU A 1 86 ? 11.531 -9.619 -3.994 1.00 94.88 86 LEU A O 1
ATOM 679 N N . ARG A 1 87 ? 9.434 -9.246 -3.245 1.00 95.75 87 ARG A N 1
ATOM 680 C CA . ARG A 1 87 ? 8.756 -10.008 -4.306 1.00 95.75 87 ARG A CA 1
ATOM 681 C C . ARG A 1 87 ? 9.048 -9.422 -5.686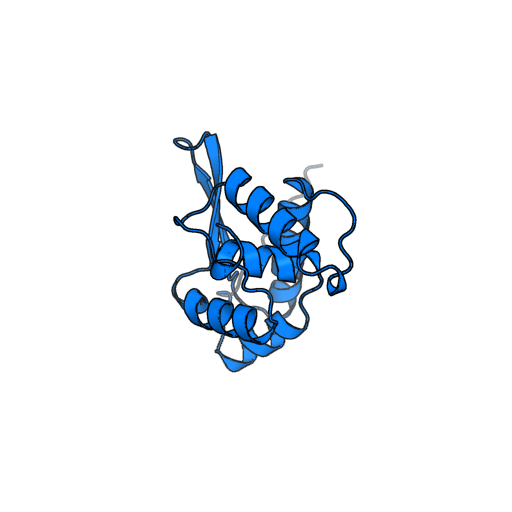 1.00 95.75 87 ARG A C 1
ATOM 683 O O . ARG A 1 87 ? 9.471 -10.143 -6.579 1.00 95.75 87 ARG A O 1
ATOM 690 N N . ARG A 1 88 ? 8.908 -8.103 -5.844 1.00 95.56 88 ARG A N 1
ATOM 691 C CA . ARG A 1 88 ? 9.153 -7.433 -7.131 1.00 95.56 88 ARG A CA 1
ATOM 692 C C . ARG A 1 88 ? 10.617 -7.474 -7.582 1.00 95.56 88 ARG A C 1
ATOM 694 O O . ARG A 1 88 ? 10.882 -7.554 -8.775 1.00 95.56 88 ARG A O 1
ATOM 701 N N . LYS A 1 89 ? 11.576 -7.500 -6.644 1.00 93.75 89 LYS A N 1
ATOM 702 C CA . LYS A 1 89 ? 13.010 -7.656 -6.960 1.00 93.75 89 LYS A CA 1
ATOM 703 C C . LYS A 1 89 ? 13.328 -8.964 -7.679 1.00 93.75 89 LYS A C 1
ATOM 705 O O . LYS A 1 89 ? 14.202 -8.969 -8.535 1.00 93.75 89 LYS A O 1
ATOM 710 N N . GLN A 1 90 ? 12.634 -10.054 -7.352 1.00 92.62 90 GLN A N 1
ATOM 711 C CA . GLN A 1 90 ? 12.827 -11.345 -8.027 1.00 92.62 90 GLN A CA 1
ATOM 712 C C . GLN A 1 90 ? 12.348 -11.325 -9.487 1.00 92.62 90 GLN A C 1
ATOM 714 O O . GLN A 1 90 ? 12.753 -12.175 -10.269 1.00 92.62 90 GLN A O 1
ATOM 719 N N . LEU A 1 91 ? 11.516 -10.343 -9.842 1.00 94.94 91 LEU A N 1
ATOM 720 C CA . LEU A 1 91 ? 10.948 -10.146 -11.174 1.00 94.94 91 LEU A CA 1
ATOM 721 C C . LEU A 1 91 ? 11.680 -9.055 -11.973 1.00 94.94 91 LEU A C 1
ATOM 723 O O . LEU A 1 91 ? 11.238 -8.711 -13.060 1.00 94.94 91 LEU A O 1
ATOM 727 N N . ASN A 1 92 ? 12.752 -8.472 -11.418 1.00 95.88 92 ASN A N 1
ATOM 728 C CA . ASN A 1 92 ? 13.452 -7.309 -11.976 1.00 95.88 92 ASN A CA 1
ATOM 729 C C . ASN A 1 92 ? 12.537 -6.101 -12.285 1.00 95.88 92 ASN A C 1
ATOM 731 O O . ASN A 1 92 ? 12.829 -5.304 -13.171 1.00 95.88 92 ASN A O 1
ATOM 735 N N . LYS A 1 93 ? 11.429 -5.955 -11.548 1.00 97.25 93 LYS A N 1
ATOM 736 C CA . LYS A 1 93 ? 10.492 -4.837 -11.713 1.00 97.25 93 LYS A CA 1
ATOM 737 C C . LYS A 1 93 ? 10.740 -3.725 -10.704 1.00 97.25 93 LYS A C 1
ATOM 739 O O . LYS A 1 93 ? 11.260 -3.969 -9.604 1.00 97.25 93 LYS A O 1
ATOM 744 N N . GLU A 1 94 ? 10.326 -2.513 -11.053 1.00 96.38 94 GLU A N 1
ATOM 745 C CA . GLU A 1 94 ? 10.470 -1.354 -10.179 1.00 96.38 94 GLU A CA 1
ATOM 746 C C . GLU A 1 94 ? 9.482 -1.332 -9.001 1.00 96.38 94 GLU A C 1
ATOM 748 O O . GLU A 1 94 ? 8.458 -2.022 -8.978 1.00 96.38 94 GLU A O 1
ATOM 753 N N . ASP A 1 95 ? 9.794 -0.543 -7.970 1.00 96.06 95 ASP A N 1
ATOM 754 C CA . ASP A 1 95 ? 8.874 -0.332 -6.845 1.00 96.06 95 ASP A CA 1
ATOM 755 C C . ASP A 1 95 ? 7.665 0.515 -7.276 1.00 96.06 95 ASP A C 1
ATOM 757 O O . ASP A 1 95 ? 7.842 1.558 -7.904 1.00 96.06 95 ASP A O 1
ATOM 761 N N . ILE A 1 96 ? 6.456 0.096 -6.891 1.00 97.69 96 ILE A N 1
ATOM 762 C CA . ILE A 1 96 ? 5.202 0.822 -7.165 1.00 97.69 96 ILE A CA 1
ATOM 763 C C . ILE A 1 96 ? 4.821 1.791 -6.035 1.00 97.69 96 ILE A C 1
ATOM 765 O O . ILE A 1 96 ? 3.915 2.605 -6.207 1.00 97.69 96 ILE A O 1
ATOM 769 N N . ILE A 1 97 ? 5.488 1.704 -4.872 1.00 97.75 97 ILE A N 1
ATOM 770 C CA . ILE A 1 97 ? 5.261 2.585 -3.719 1.00 97.75 97 ILE A CA 1
ATOM 771 C C . ILE A 1 97 ? 6.482 3.478 -3.499 1.00 97.75 97 ILE A C 1
ATOM 773 O O . ILE A 1 97 ? 7.586 3.011 -3.196 1.00 97.75 97 ILE A O 1
ATOM 777 N N . GLU A 1 98 ? 6.256 4.782 -3.502 1.00 96.25 98 GLU A N 1
ATOM 778 C CA . GLU A 1 98 ? 7.226 5.770 -3.051 1.00 96.25 98 GLU A CA 1
ATOM 779 C C . GLU A 1 98 ? 7.105 5.978 -1.547 1.00 96.25 98 GLU A C 1
ATOM 781 O O . GLU A 1 98 ? 6.010 5.992 -0.980 1.00 96.25 98 GLU A O 1
ATOM 786 N N . SER A 1 99 ? 8.250 6.129 -0.883 1.00 94.94 99 SER A N 1
ATOM 787 C CA . SER A 1 99 ? 8.275 6.546 0.513 1.00 94.94 99 SER A CA 1
ATOM 788 C C . SER A 1 99 ? 9.506 7.379 0.810 1.00 94.94 99 SER A C 1
ATOM 790 O O . SER A 1 99 ? 10.615 6.976 0.445 1.00 94.94 99 SER A O 1
ATOM 792 N N . SER A 1 100 ? 9.341 8.449 1.571 1.00 95.62 100 SER A N 1
ATOM 793 C CA . SER A 1 100 ? 10.444 9.287 2.033 1.00 95.62 100 SER A CA 1
ATOM 794 C C . SER A 1 100 ? 10.147 9.842 3.422 1.00 95.62 100 SER A C 1
ATOM 796 O O . SER A 1 100 ? 9.001 9.869 3.868 1.00 95.62 100 SER A O 1
ATOM 798 N N . TRP A 1 101 ? 11.194 10.244 4.139 1.00 95.56 101 TRP A N 1
ATOM 799 C CA . TRP A 1 101 ? 11.033 11.023 5.361 1.00 95.56 101 TRP A CA 1
ATOM 800 C C . TRP A 1 101 ? 10.651 12.459 4.992 1.00 95.56 101 TRP A C 1
ATOM 802 O O . TRP A 1 101 ? 11.353 13.091 4.202 1.00 95.56 101 TRP A O 1
ATOM 812 N N . SER A 1 102 ? 9.571 12.980 5.572 1.00 95.94 102 SER A N 1
ATOM 813 C CA . SER A 1 102 ? 9.172 14.379 5.429 1.00 95.94 102 SER A CA 1
ATOM 814 C C . SER A 1 102 ? 9.525 15.152 6.695 1.00 95.94 102 SER A C 1
ATOM 816 O O . SER A 1 102 ? 8.968 14.904 7.764 1.00 95.94 102 SER A O 1
ATOM 818 N N . SER A 1 103 ? 10.418 16.136 6.576 1.00 95.62 103 SER A N 1
ATOM 819 C CA . SER A 1 103 ? 10.760 17.031 7.690 1.00 95.62 103 SER A CA 1
ATOM 820 C C . SER A 1 103 ? 9.567 17.873 8.154 1.00 95.62 103 SER A C 1
ATOM 822 O O . SER A 1 103 ? 9.458 18.160 9.345 1.00 95.62 103 SER A O 1
ATOM 824 N N . ASN A 1 104 ? 8.660 18.226 7.236 1.00 94.69 104 ASN A N 1
ATOM 825 C CA . ASN A 1 104 ? 7.472 19.031 7.532 1.00 94.69 104 ASN A CA 1
ATOM 826 C C . ASN A 1 104 ? 6.454 18.241 8.360 1.00 94.69 104 ASN A C 1
ATOM 828 O O . ASN A 1 104 ? 5.956 18.737 9.365 1.00 94.69 104 ASN A O 1
ATOM 832 N N . GLU A 1 105 ? 6.191 16.993 7.968 1.00 93.50 105 GLU A N 1
ATOM 833 C CA . GLU A 1 105 ? 5.252 16.110 8.675 1.00 93.50 105 GLU A CA 1
ATOM 834 C C . GLU A 1 105 ? 5.895 15.448 9.909 1.00 93.50 105 GLU A C 1
ATOM 836 O O . GLU A 1 105 ? 5.195 14.895 10.758 1.00 93.50 105 GLU A O 1
ATOM 841 N N . ARG A 1 106 ? 7.236 15.494 10.013 1.00 94.44 106 ARG A N 1
ATOM 842 C CA . ARG A 1 106 ? 8.049 14.747 10.992 1.00 94.44 106 ARG A CA 1
ATOM 843 C C . ARG A 1 106 ? 7.684 13.257 11.022 1.00 94.44 106 ARG A C 1
ATOM 845 O O . ARG A 1 106 ? 7.638 12.636 12.084 1.00 94.44 106 ARG A O 1
ATOM 852 N N . ASP A 1 107 ? 7.397 12.706 9.847 1.00 93.56 107 ASP A N 1
ATOM 853 C CA . ASP A 1 107 ? 6.940 11.334 9.638 1.00 93.56 107 ASP A CA 1
ATOM 854 C C . ASP A 1 107 ? 7.389 10.842 8.252 1.00 93.56 107 ASP A C 1
ATOM 856 O O . ASP A 1 107 ? 7.743 11.630 7.366 1.00 93.56 107 ASP A O 1
ATOM 860 N N . TYR A 1 108 ? 7.354 9.527 8.049 1.00 94.25 108 TYR A N 1
ATOM 861 C CA . TYR A 1 108 ? 7.399 8.958 6.711 1.00 94.25 108 TYR A CA 1
ATOM 862 C C . TYR A 1 108 ? 6.092 9.239 5.972 1.00 94.25 108 TYR A C 1
ATOM 864 O O . TYR A 1 108 ? 4.994 9.099 6.518 1.00 94.25 108 TYR A O 1
ATOM 872 N N . ILE A 1 109 ? 6.240 9.603 4.704 1.00 97.31 109 ILE A N 1
ATOM 873 C CA . ILE A 1 109 ? 5.151 9.813 3.760 1.00 97.31 109 ILE A CA 1
ATOM 874 C C . ILE A 1 109 ? 5.198 8.743 2.671 1.00 97.31 109 ILE A C 1
ATOM 876 O O . ILE A 1 109 ? 6.278 8.279 2.302 1.00 97.31 109 ILE A O 1
ATOM 880 N N . TYR A 1 110 ? 4.031 8.339 2.179 1.00 97.88 110 TYR A N 1
ATOM 881 C CA . TYR A 1 110 ? 3.854 7.224 1.254 1.00 97.88 110 TYR A CA 1
ATOM 882 C C . TYR A 1 110 ? 2.893 7.599 0.132 1.00 97.88 110 TYR A C 1
ATOM 884 O O . TYR A 1 110 ? 1.884 8.266 0.365 1.00 97.88 110 TYR A O 1
ATOM 892 N N . LYS A 1 111 ? 3.168 7.122 -1.078 1.00 97.81 111 LYS A N 1
ATOM 893 C CA . LYS A 1 111 ? 2.292 7.300 -2.239 1.00 97.81 111 LYS A CA 1
ATOM 894 C C . LYS A 1 111 ? 2.465 6.123 -3.203 1.00 97.81 111 LYS A C 1
ATOM 896 O O . LYS A 1 111 ? 3.545 5.542 -3.279 1.00 97.81 111 LYS A O 1
ATOM 901 N N . ILE A 1 112 ? 1.402 5.749 -3.914 1.00 98.31 112 ILE A N 1
ATOM 902 C CA . ILE A 1 112 ? 1.520 4.869 -5.088 1.00 98.31 112 ILE A CA 1
ATOM 903 C C . ILE A 1 112 ? 1.995 5.740 -6.249 1.00 98.31 112 ILE A C 1
ATOM 905 O O . ILE A 1 112 ? 1.379 6.778 -6.487 1.00 98.31 112 ILE A O 1
ATOM 909 N N . LYS A 1 113 ? 3.053 5.336 -6.959 1.00 97.94 113 LYS A N 1
ATOM 910 C CA . LYS A 1 113 ? 3.548 6.083 -8.128 1.00 97.94 113 LYS A CA 1
ATOM 911 C C . LYS A 1 113 ? 2.414 6.391 -9.105 1.00 97.94 113 LYS A C 1
ATOM 913 O O . LYS A 1 113 ? 1.549 5.541 -9.329 1.00 97.94 113 LYS A O 1
ATOM 918 N N . ASP A 1 114 ? 2.453 7.581 -9.696 1.00 97.19 114 ASP A N 1
ATOM 919 C CA . ASP A 1 114 ? 1.369 8.091 -10.542 1.00 97.19 114 ASP A CA 1
ATOM 920 C C . ASP A 1 114 ? 1.041 7.148 -11.706 1.00 97.19 114 ASP A C 1
ATOM 922 O O . ASP A 1 114 ? -0.130 6.827 -11.917 1.00 97.19 114 ASP A O 1
ATOM 926 N N . ASP A 1 115 ? 2.067 6.583 -12.348 1.00 97.56 115 ASP A N 1
ATOM 927 C CA . ASP A 1 115 ? 1.933 5.637 -13.466 1.00 97.56 115 ASP A CA 1
ATOM 928 C C . ASP A 1 115 ? 1.120 4.377 -13.116 1.00 97.56 115 ASP A C 1
ATOM 930 O O . ASP A 1 115 ? 0.480 3.768 -13.975 1.00 97.56 115 ASP A O 1
ATOM 934 N N . TYR A 1 116 ? 1.094 3.989 -11.837 1.00 98.19 116 TYR A N 1
ATOM 935 C CA . TYR A 1 116 ? 0.415 2.781 -11.356 1.00 98.19 116 TYR A CA 1
ATOM 936 C C . TYR A 1 116 ? -0.865 3.071 -10.582 1.00 98.19 116 TYR A C 1
ATOM 938 O O . TYR A 1 116 ? -1.624 2.147 -10.271 1.00 98.19 116 TYR A O 1
ATOM 946 N N . LYS A 1 117 ? -1.134 4.343 -10.271 1.00 97.56 117 LYS A N 1
ATOM 947 C CA . LYS A 1 117 ? -2.193 4.738 -9.344 1.00 97.56 117 LYS A CA 1
ATOM 948 C C . LYS A 1 117 ? -3.563 4.240 -9.790 1.00 97.56 117 LYS A C 1
ATOM 950 O O . LYS A 1 117 ? -4.263 3.613 -8.994 1.00 97.56 117 LYS A O 1
ATOM 955 N N . GLN A 1 118 ? -3.930 4.469 -11.052 1.00 98.06 118 GLN A N 1
ATOM 956 C CA . GLN A 1 118 ? -5.245 4.070 -11.558 1.00 98.06 118 GLN A CA 1
ATOM 957 C C . GLN A 1 118 ? -5.413 2.545 -11.570 1.00 98.06 118 GLN A C 1
ATOM 959 O O . GLN A 1 118 ? -6.454 2.041 -11.157 1.00 98.06 118 GLN A O 1
ATOM 964 N N . ILE A 1 119 ? -4.368 1.803 -11.954 1.00 98.56 119 ILE A N 1
ATOM 965 C CA . ILE A 1 119 ? -4.392 0.332 -11.975 1.00 98.56 119 ILE A CA 1
ATOM 966 C C . ILE A 1 119 ? -4.621 -0.218 -10.563 1.00 98.56 119 ILE A C 1
ATOM 968 O O . ILE A 1 119 ? -5.440 -1.118 -10.377 1.00 98.56 119 ILE A O 1
ATOM 972 N N . VAL A 1 120 ? -3.938 0.343 -9.559 1.00 98.44 120 VAL A N 1
ATOM 973 C CA . VAL A 1 120 ? -4.112 -0.074 -8.162 1.00 98.44 120 VAL A CA 1
ATOM 974 C C . VAL A 1 120 ? -5.497 0.312 -7.634 1.00 98.44 120 VAL A C 1
ATOM 976 O O . VAL A 1 120 ? -6.105 -0.498 -6.941 1.00 98.44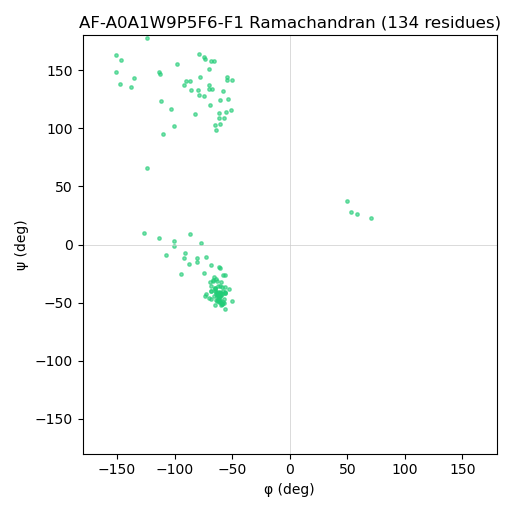 120 VAL A O 1
ATOM 979 N N . ILE A 1 121 ? -6.034 1.493 -7.971 1.00 98.19 121 ILE A N 1
ATOM 980 C CA . ILE A 1 121 ? -7.407 1.884 -7.595 1.00 98.19 121 ILE A CA 1
ATOM 981 C C . ILE A 1 121 ? -8.429 0.890 -8.154 1.00 98.19 121 ILE A C 1
ATOM 983 O O . ILE A 1 121 ? -9.278 0.401 -7.405 1.00 98.19 121 ILE A O 1
ATOM 987 N N . ASP A 1 122 ? -8.358 0.594 -9.451 1.00 98.25 122 ASP A N 1
ATOM 988 C CA . ASP A 1 122 ? -9.312 -0.299 -10.111 1.00 98.25 122 ASP A CA 1
ATOM 989 C C . ASP A 1 122 ? -9.234 -1.710 -9.522 1.00 98.25 122 ASP A C 1
ATOM 991 O O . ASP A 1 122 ? -10.262 -2.325 -9.233 1.00 98.25 122 ASP A O 1
ATOM 995 N N . TRP A 1 123 ? -8.014 -2.192 -9.261 1.00 98.50 123 TRP A N 1
ATOM 996 C CA . TRP A 1 123 ? -7.793 -3.462 -8.578 1.00 98.50 123 TRP A CA 1
ATOM 997 C C . TRP A 1 123 ? -8.399 -3.464 -7.164 1.00 98.50 123 TRP A C 1
ATOM 999 O O . TRP A 1 123 ? -9.182 -4.352 -6.844 1.00 98.50 123 TRP A O 1
ATOM 1009 N N . VAL A 1 124 ? -8.145 -2.439 -6.340 1.00 98.06 124 VAL A N 1
ATOM 1010 C CA . VAL A 1 124 ? -8.708 -2.309 -4.977 1.00 98.06 124 VAL A CA 1
ATOM 1011 C C . VAL A 1 124 ? -10.240 -2.323 -4.983 1.00 98.06 124 VAL A C 1
ATOM 1013 O O . VAL A 1 124 ? -10.856 -2.943 -4.112 1.00 98.06 124 VAL A O 1
ATOM 1016 N N . LYS A 1 125 ? -10.868 -1.662 -5.963 1.00 97.38 125 LYS A N 1
ATOM 1017 C CA . LYS A 1 125 ? -12.326 -1.695 -6.146 1.00 97.38 125 LYS A CA 1
ATOM 1018 C C . LYS A 1 125 ? -12.815 -3.097 -6.519 1.00 97.38 125 LYS A C 1
ATOM 1020 O O . LYS A 1 125 ? -13.778 -3.571 -5.921 1.00 97.38 125 LYS A O 1
ATOM 1025 N N . GLY A 1 126 ? -12.133 -3.778 -7.442 1.00 97.00 126 GLY A N 1
ATOM 1026 C CA . GLY A 1 126 ? -12.446 -5.158 -7.837 1.00 97.00 126 GLY A CA 1
ATOM 1027 C C . GLY A 1 126 ? -12.312 -6.169 -6.691 1.00 97.00 126 GLY A C 1
ATOM 1028 O O . GLY A 1 126 ? -13.144 -7.062 -6.551 1.00 97.00 126 GLY A O 1
ATOM 1029 N N . GLU A 1 127 ? -11.332 -5.971 -5.811 1.00 96.44 127 GLU A N 1
ATOM 1030 C CA . GLU A 1 127 ? -11.114 -6.772 -4.597 1.00 96.44 127 GLU A CA 1
ATOM 1031 C C . GLU A 1 127 ? -12.084 -6.425 -3.453 1.00 96.44 127 GLU A C 1
ATOM 1033 O O . GLU A 1 127 ? -11.991 -6.990 -2.364 1.00 96.44 127 GLU A O 1
ATOM 1038 N N . LYS A 1 128 ? -13.020 -5.489 -3.674 1.00 95.62 128 LYS A N 1
ATOM 1039 C CA . LYS A 1 128 ? -13.975 -4.990 -2.671 1.00 95.62 128 LYS A CA 1
ATOM 1040 C C . LYS A 1 128 ? -13.297 -4.384 -1.436 1.00 95.62 128 LYS A C 1
ATOM 1042 O O . LYS A 1 128 ? -13.895 -4.345 -0.364 1.00 95.62 128 LYS A O 1
ATOM 1047 N N . LEU A 1 129 ? -12.068 -3.884 -1.566 1.00 96.81 129 LEU A N 1
ATOM 1048 C CA . LEU A 1 129 ? -11.298 -3.268 -0.475 1.00 96.81 129 LEU A CA 1
ATOM 1049 C C . LEU A 1 129 ? -11.505 -1.750 -0.364 1.00 96.81 129 LEU A C 1
ATOM 1051 O O . LEU A 1 129 ? -11.029 -1.129 0.585 1.00 96.81 129 LEU A O 1
ATOM 1055 N N . TRP A 1 130 ? -12.216 -1.155 -1.321 1.00 96.94 130 TRP A N 1
ATOM 1056 C CA . TRP A 1 130 ? -12.599 0.253 -1.295 1.00 96.94 130 TRP A CA 1
ATOM 1057 C C . TRP A 1 130 ? -13.634 0.509 -0.195 1.00 96.94 130 TRP A C 1
ATOM 1059 O O . TRP A 1 130 ? -14.710 -0.081 -0.229 1.00 96.94 130 TRP A O 1
ATOM 1069 N N . ILE A 1 131 ? -13.314 1.386 0.763 1.00 95.62 131 ILE A N 1
ATOM 1070 C CA . ILE A 1 131 ? -14.222 1.737 1.877 1.00 95.62 131 ILE A CA 1
ATOM 1071 C C . ILE A 1 131 ? -14.460 3.242 2.016 1.00 95.62 131 ILE A C 1
ATOM 1073 O O . ILE A 1 131 ? -15.006 3.691 3.019 1.00 95.62 131 ILE A O 1
ATOM 1077 N N . LYS A 1 132 ? -14.021 4.051 1.044 1.00 89.62 132 LYS A N 1
ATOM 1078 C CA . LYS A 1 132 ? -14.081 5.518 1.144 1.00 89.62 132 LYS A CA 1
ATOM 1079 C C . LYS A 1 132 ? -15.511 6.048 1.321 1.00 89.62 132 LYS A C 1
ATOM 1081 O O . LYS A 1 132 ? -15.698 7.044 2.001 1.00 89.62 132 LYS A O 1
ATOM 1086 N N . GLU A 1 133 ? -16.497 5.364 0.750 1.00 87.81 133 GLU A N 1
ATOM 1087 C CA . GLU A 1 133 ? -17.929 5.683 0.881 1.00 87.81 133 GLU A CA 1
ATOM 1088 C C . GLU A 1 133 ? -18.544 5.161 2.197 1.00 87.81 133 GLU A C 1
ATOM 1090 O O . GLU A 1 133 ? -19.649 5.546 2.560 1.00 87.81 133 GLU A O 1
ATOM 1095 N N . GLU A 1 134 ? -17.826 4.305 2.932 1.00 88.25 134 GLU A N 1
ATOM 1096 C CA . GLU A 1 134 ? -18.251 3.685 4.200 1.00 88.25 134 GLU A CA 1
ATOM 1097 C C . GLU A 1 134 ? -17.645 4.379 5.437 1.00 88.25 134 GLU A C 1
ATOM 1099 O O . GLU A 1 134 ? -17.865 3.952 6.579 1.00 88.25 134 GLU A O 1
ATOM 1104 N N . ILE A 1 135 ? -16.813 5.399 5.219 1.00 81.94 135 ILE A N 1
ATOM 1105 C CA . ILE A 1 135 ? -16.226 6.241 6.260 1.00 81.94 135 ILE A CA 1
ATOM 1106 C C . ILE A 1 135 ? -16.884 7.618 6.123 1.00 81.94 135 ILE A C 1
ATOM 1108 O O . ILE A 1 135 ? -16.476 8.418 5.282 1.00 81.94 135 ILE A O 1
ATOM 1112 N N . GLY A 1 136 ? -17.933 7.836 6.920 1.00 59.69 136 GLY A N 1
ATOM 1113 C CA . GLY A 1 136 ? -18.590 9.128 7.135 1.00 59.69 136 GLY A CA 1
ATOM 1114 C C . GLY A 1 136 ? -18.135 9.747 8.443 1.00 59.69 136 GLY A C 1
ATOM 1115 O O . GLY A 1 136 ? -18.116 9.000 9.449 1.00 59.69 136 GLY A O 1
#

Foldseek 3Di:
DDPDDPPPPQDQQAEDDLVRVLVLLVPQQLLLLLLLLQQLQQPDPQAFQVSSQVSSQVLCVVCVVSVDPDRDHVVSVCVSQVVSVVVSVVVSHDRQKDWDQDPVVNGITIHGPPVCSVSSNVSCVVVVSHCNVVPD

Nearest PDB structures (foldseek):
  4lln-assembly2_D  TM=6.580E-01  e=5.237E-01  Staphylococcus aureus
  7am2-assembly1_Ap  TM=5.717E-01  e=4.447E+00  Leishmania tarentolae
  7xex-assembly3_C  TM=2.291E-01  e=6.666E+00  Pseudomonas aeruginosa
  8s37-assembly1_M  TM=1.956E-01  e=9.429E+00  Klebsiella pneumoniae

Solvent-accessible surface area (backbone atoms only — not comparable to full-atom values): 8076 Å² total; per-residue (Å²): 137,84,84,78,76,78,79,70,82,76,66,84,54,36,81,76,52,73,67,58,43,52,59,57,57,70,72,46,52,51,63,35,46,39,49,52,30,24,59,56,63,56,94,55,83,65,29,41,57,68,59,41,37,52,40,30,41,56,42,32,72,76,38,58,88,56,70,56,87,69,87,61,49,74,67,51,53,54,50,25,54,50,52,51,53,54,57,34,54,80,68,49,36,52,81,60,65,48,73,48,81,34,82,89,75,72,37,49,30,38,38,54,39,75,94,48,36,65,63,51,37,54,48,26,50,74,71,67,52,64,50,70,91,76,64,129